Protein AF-A0A3M1XXJ9-F1 (afdb_monomer_lite)

pLDDT: mean 90.48, std 11.48, range [46.12, 98.44]

Structure (mmCIF, N/CA/C/O backbone):
data_AF-A0A3M1XXJ9-F1
#
_entry.id   AF-A0A3M1XXJ9-F1
#
loop_
_atom_site.group_PDB
_atom_site.id
_atom_site.type_symbol
_atom_site.label_atom_id
_atom_site.label_alt_id
_atom_site.label_comp_id
_atom_site.label_asym_id
_atom_site.label_entity_id
_atom_site.label_seq_id
_atom_site.pdbx_PDB_ins_code
_atom_site.Cartn_x
_atom_site.Cartn_y
_atom_site.Cartn_z
_atom_site.occupancy
_atom_site.B_iso_or_equiv
_atom_site.auth_seq_id
_atom_site.auth_comp_id
_atom_site.auth_asym_id
_atom_site.auth_atom_id
_atom_site.pdbx_PDB_model_num
ATOM 1 N N . MET A 1 1 ? 3.668 30.066 21.342 1.00 47.00 1 MET A N 1
ATOM 2 C CA . MET A 1 1 ? 2.900 28.804 21.436 1.00 47.00 1 MET A CA 1
ATOM 3 C C . MET A 1 1 ? 3.404 27.866 20.358 1.00 47.00 1 MET A C 1
ATOM 5 O O . MET A 1 1 ? 3.169 28.134 19.190 1.00 47.00 1 MET A O 1
ATOM 9 N N . ILE A 1 2 ? 4.141 26.818 20.726 1.00 47.19 2 ILE A N 1
ATOM 10 C CA . ILE A 1 2 ? 4.515 25.766 19.774 1.00 47.19 2 ILE A CA 1
ATOM 11 C C . ILE A 1 2 ? 3.243 24.941 19.518 1.00 47.19 2 ILE A C 1
ATOM 13 O O . ILE A 1 2 ? 2.616 24.512 20.493 1.00 47.19 2 ILE A O 1
ATOM 17 N N . PRO A 1 3 ? 2.796 24.763 18.265 1.00 46.12 3 PRO A N 1
ATOM 18 C CA . PRO A 1 3 ? 1.586 24.004 17.982 1.00 46.12 3 PRO A CA 1
ATOM 19 C C . PRO A 1 3 ? 1.731 22.574 18.520 1.00 46.12 3 PRO A C 1
ATOM 21 O O . PRO A 1 3 ? 2.712 21.884 18.249 1.00 46.12 3 PRO A O 1
ATOM 24 N N . LYS A 1 4 ? 0.733 22.117 19.290 1.00 53.56 4 LYS A N 1
ATOM 25 C CA . LYS A 1 4 ? 0.661 20.778 19.919 1.00 53.56 4 LYS A CA 1
ATOM 26 C C . LYS A 1 4 ? 0.677 19.601 18.922 1.00 53.56 4 LYS A C 1
ATOM 28 O O . LYS A 1 4 ? 0.550 18.453 19.334 1.00 53.56 4 LYS A O 1
ATOM 33 N N . THR A 1 5 ? 0.813 19.858 17.626 1.00 55.25 5 THR A N 1
ATOM 34 C CA . THR A 1 5 ? 0.622 18.889 16.542 1.00 55.25 5 THR A CA 1
ATOM 35 C C . THR A 1 5 ? 1.772 17.889 16.411 1.00 55.25 5 THR A C 1
ATOM 37 O O . THR A 1 5 ? 1.527 16.737 16.067 1.00 55.25 5 THR A O 1
ATOM 40 N N . LEU A 1 6 ? 3.007 18.257 16.770 1.00 49.34 6 LEU A N 1
ATOM 41 C CA . LEU A 1 6 ? 4.157 17.340 16.688 1.00 49.34 6 LEU A CA 1
ATOM 42 C C . LEU A 1 6 ? 4.193 16.297 17.818 1.00 49.34 6 LEU A C 1
ATOM 44 O O . LEU A 1 6 ? 4.687 15.190 17.623 1.00 49.34 6 LEU A O 1
ATOM 48 N N . HIS A 1 7 ? 3.600 16.591 18.979 1.00 52.22 7 HIS A N 1
ATOM 49 C CA . HIS A 1 7 ? 3.621 15.688 20.138 1.00 52.22 7 HIS A CA 1
ATOM 50 C C . HIS A 1 7 ? 2.559 14.564 20.068 1.00 52.22 7 HIS A C 1
ATOM 52 O O . HIS A 1 7 ? 2.465 13.745 20.982 1.00 52.22 7 HIS A O 1
ATOM 58 N N . GLN A 1 8 ? 1.744 14.517 19.002 1.00 60.59 8 GLN A N 1
ATOM 59 C CA . GLN A 1 8 ? 0.563 13.642 18.894 1.00 60.59 8 GLN A CA 1
ATOM 60 C C . GLN A 1 8 ? 0.731 12.408 17.993 1.00 60.59 8 GLN A C 1
ATOM 62 O O . GLN A 1 8 ? -0.103 11.500 18.050 1.00 60.59 8 GLN A O 1
ATOM 67 N N . LEU A 1 9 ? 1.802 12.317 17.195 1.00 62.75 9 LEU A N 1
ATOM 68 C CA . LEU A 1 9 ? 2.010 11.172 16.295 1.00 62.75 9 LEU A CA 1
ATOM 69 C C . LEU A 1 9 ? 2.192 9.847 17.058 1.00 62.75 9 LEU A C 1
ATOM 71 O O . LEU A 1 9 ? 1.847 8.781 16.543 1.00 62.75 9 LEU A O 1
ATOM 75 N N . GLY A 1 10 ? 2.660 9.909 18.310 1.00 82.38 10 GLY A N 1
ATOM 76 C CA . GLY A 1 10 ? 3.055 8.739 19.093 1.00 82.38 10 GLY A CA 1
ATOM 77 C C . GLY A 1 10 ? 4.206 7.969 18.433 1.00 82.38 10 GLY A C 1
ATOM 78 O O . GLY A 1 10 ? 4.522 8.164 17.260 1.00 82.38 10 GLY A O 1
ATOM 79 N N . THR A 1 11 ? 4.829 7.050 19.170 1.00 87.38 11 THR A N 1
ATOM 80 C CA . THR A 1 11 ? 6.005 6.303 18.684 1.00 87.38 11 THR A CA 1
ATOM 81 C C . THR A 1 11 ? 5.747 5.603 17.350 1.00 87.38 11 THR A C 1
ATOM 83 O O . THR A 1 11 ? 6.597 5.589 16.471 1.00 87.38 11 THR A O 1
ATOM 86 N N . THR A 1 12 ? 4.544 5.070 17.148 1.00 85.88 12 THR A N 1
ATOM 87 C CA . THR A 1 12 ? 4.235 4.253 15.967 1.00 85.88 12 THR A CA 1
ATOM 88 C C . THR A 1 12 ? 3.951 5.084 14.722 1.00 85.88 12 THR A C 1
ATOM 90 O O . THR A 1 12 ? 4.267 4.646 13.623 1.00 85.88 12 THR A O 1
ATOM 93 N N . GLY A 1 13 ? 3.410 6.297 14.882 1.00 86.75 13 GLY A N 1
ATOM 94 C CA . GLY A 1 13 ? 3.276 7.248 13.779 1.00 86.75 13 GLY A CA 1
ATOM 95 C C . GLY A 1 13 ? 4.638 7.783 13.342 1.00 86.75 13 GLY A C 1
ATOM 96 O O . GLY A 1 13 ? 4.896 7.881 12.148 1.00 86.75 13 GLY A O 1
ATOM 97 N N . ILE A 1 14 ? 5.532 8.042 14.304 1.00 90.31 14 ILE A N 1
ATOM 98 C CA . ILE A 1 14 ? 6.922 8.430 14.030 1.00 90.31 14 ILE A CA 1
ATOM 99 C C . ILE A 1 14 ? 7.648 7.314 13.275 1.00 90.31 14 ILE A C 1
ATOM 101 O O . ILE A 1 14 ? 8.234 7.588 12.235 1.00 90.31 14 ILE A O 1
ATOM 105 N N . ILE A 1 15 ? 7.550 6.059 13.731 1.00 91.56 15 ILE A N 1
ATOM 106 C CA . ILE A 1 15 ? 8.149 4.910 13.034 1.00 91.56 15 ILE A CA 1
ATOM 107 C C . ILE A 1 15 ? 7.622 4.813 11.599 1.00 91.56 15 ILE A C 1
ATOM 109 O O . ILE A 1 15 ? 8.414 4.708 10.668 1.00 91.56 15 ILE A O 1
ATOM 113 N N . GLY A 1 16 ? 6.304 4.898 11.400 1.00 91.50 16 GLY A N 1
ATOM 114 C CA . GLY A 1 16 ? 5.710 4.852 10.064 1.00 91.50 16 GLY A CA 1
ATOM 115 C C . GLY A 1 16 ? 6.213 5.968 9.143 1.00 91.50 16 GLY A C 1
ATOM 116 O O . GLY A 1 16 ? 6.582 5.705 8.001 1.00 91.50 16 GLY A O 1
ATOM 117 N N . ALA A 1 17 ? 6.286 7.203 9.649 1.00 92.31 17 ALA A N 1
ATOM 118 C CA . ALA A 1 17 ? 6.828 8.340 8.908 1.00 92.31 17 ALA A CA 1
ATOM 119 C C . ALA A 1 17 ? 8.320 8.168 8.588 1.00 92.31 17 ALA A C 1
ATOM 121 O O . ALA A 1 17 ? 8.728 8.412 7.457 1.00 92.31 17 ALA A O 1
ATOM 122 N N . MET A 1 18 ? 9.124 7.702 9.546 1.00 95.25 18 MET A N 1
ATOM 123 C CA . MET A 1 18 ? 10.550 7.440 9.341 1.00 95.25 18 MET A CA 1
ATOM 124 C C . MET A 1 18 ? 10.781 6.354 8.291 1.00 95.25 18 MET A C 1
ATOM 126 O O . MET A 1 18 ? 11.628 6.537 7.426 1.00 95.25 18 MET A O 1
ATOM 130 N N . LEU A 1 19 ? 10.015 5.258 8.327 1.00 95.25 19 LEU A N 1
ATOM 131 C CA . LEU A 1 19 ? 10.093 4.197 7.318 1.00 95.25 19 LEU A CA 1
ATOM 132 C C . LEU A 1 19 ? 9.745 4.724 5.925 1.00 95.25 19 LEU A C 1
ATOM 134 O O . LEU A 1 19 ? 10.448 4.425 4.964 1.00 95.25 19 LEU A O 1
ATOM 138 N N . PHE A 1 20 ? 8.690 5.535 5.816 1.00 95.69 20 PHE A N 1
ATOM 139 C CA . PHE A 1 20 ? 8.297 6.125 4.540 1.00 95.69 20 PHE A CA 1
ATOM 140 C C . PHE A 1 20 ? 9.346 7.116 4.018 1.00 95.69 20 PHE A C 1
ATOM 142 O O . PHE A 1 20 ? 9.727 7.044 2.857 1.00 95.69 20 PHE A O 1
ATOM 149 N N . ILE A 1 21 ? 9.878 7.994 4.872 1.00 97.25 21 ILE A N 1
ATOM 150 C CA . ILE A 1 21 ? 10.940 8.941 4.498 1.00 97.25 21 ILE A CA 1
ATOM 151 C C . ILE A 1 21 ? 12.221 8.204 4.098 1.00 97.25 21 ILE A C 1
ATOM 153 O O . ILE A 1 21 ? 12.819 8.539 3.081 1.00 97.25 21 ILE A O 1
ATOM 157 N N . ALA A 1 22 ? 12.631 7.188 4.858 1.00 97.12 22 ALA A N 1
ATOM 158 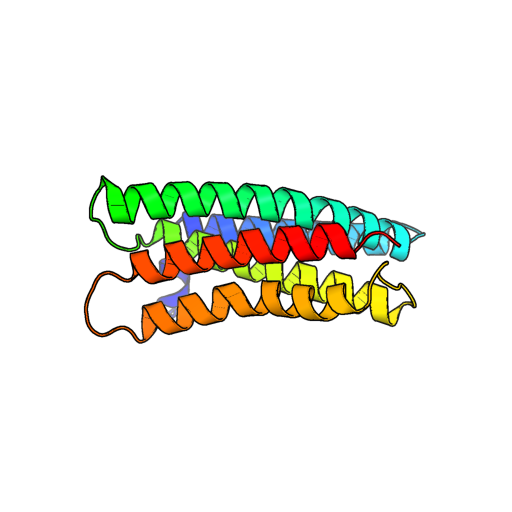C CA . ALA A 1 22 ? 13.792 6.371 4.522 1.00 97.12 22 ALA A CA 1
ATOM 159 C C . ALA A 1 22 ? 13.610 5.691 3.158 1.00 97.12 22 ALA A C 1
ATOM 161 O O . ALA A 1 22 ? 14.527 5.706 2.340 1.00 97.12 22 ALA A O 1
ATOM 162 N N . PHE A 1 23 ? 12.409 5.172 2.885 1.00 96.75 23 PHE A N 1
ATOM 163 C CA . PHE A 1 23 ? 12.056 4.637 1.576 1.00 96.75 23 PHE A CA 1
ATOM 164 C C . PHE A 1 23 ? 12.146 5.699 0.468 1.00 96.75 23 PHE A C 1
ATOM 166 O O . PHE A 1 23 ? 12.743 5.424 -0.567 1.00 96.75 23 PHE A O 1
ATOM 173 N N . LEU A 1 24 ? 11.614 6.910 0.675 1.00 97.25 24 LEU A N 1
ATOM 174 C CA . LEU A 1 24 ? 11.698 8.003 -0.305 1.00 97.25 24 LEU A CA 1
ATOM 175 C C . LEU A 1 24 ? 13.144 8.383 -0.621 1.00 97.25 24 LEU A C 1
ATOM 177 O O . LEU A 1 24 ? 13.497 8.545 -1.784 1.00 97.25 24 LEU A O 1
ATOM 181 N N . ILE A 1 25 ? 13.979 8.520 0.410 1.00 97.38 25 ILE A N 1
ATOM 182 C CA . ILE A 1 25 ? 15.399 8.837 0.244 1.00 97.38 25 ILE A CA 1
ATOM 183 C C . ILE A 1 25 ? 16.081 7.727 -0.555 1.00 97.38 25 ILE A C 1
ATOM 185 O O . ILE A 1 25 ? 16.786 8.019 -1.515 1.00 97.38 25 ILE A O 1
ATOM 189 N N . TRP A 1 26 ? 15.845 6.463 -0.197 1.00 97.25 26 TRP A N 1
ATOM 190 C CA . TRP A 1 26 ? 16.405 5.322 -0.916 1.00 97.25 26 TRP A CA 1
ATOM 191 C C . TRP A 1 26 ? 15.943 5.267 -2.380 1.00 97.25 26 TRP A C 1
ATOM 193 O O . TRP A 1 26 ? 16.770 5.059 -3.263 1.00 97.25 26 TRP A O 1
ATOM 203 N N . LEU A 1 27 ? 14.659 5.526 -2.646 1.00 96.19 27 LEU A N 1
ATOM 204 C CA . LEU A 1 27 ? 14.097 5.604 -3.995 1.00 96.19 27 LEU A CA 1
ATOM 205 C C . LEU A 1 27 ? 14.779 6.703 -4.822 1.00 96.19 27 LEU A C 1
ATOM 207 O O . LEU A 1 27 ? 15.207 6.444 -5.942 1.00 96.19 27 LEU A O 1
ATOM 211 N N . ILE A 1 28 ? 14.908 7.912 -4.266 1.00 96.94 28 ILE A N 1
ATOM 212 C CA . ILE A 1 28 ? 15.544 9.049 -4.948 1.00 96.94 28 ILE A CA 1
ATOM 213 C C . ILE A 1 28 ? 17.020 8.759 -5.219 1.00 96.94 28 ILE A C 1
ATOM 215 O O . ILE A 1 28 ? 17.489 8.978 -6.329 1.00 96.94 28 ILE A O 1
ATOM 219 N N . LEU A 1 29 ? 17.756 8.245 -4.230 1.00 97.19 29 LEU A N 1
ATOM 220 C CA . LEU A 1 29 ? 19.160 7.879 -4.417 1.00 97.19 29 LEU A CA 1
ATOM 221 C C . LEU A 1 29 ? 19.318 6.798 -5.483 1.00 97.19 29 LEU A C 1
ATOM 223 O O . LEU A 1 29 ? 20.222 6.897 -6.303 1.00 97.19 29 LEU A O 1
ATOM 227 N N . GLY A 1 30 ? 18.432 5.802 -5.497 1.00 95.50 30 GLY A N 1
ATOM 228 C CA . GLY A 1 30 ? 18.403 4.786 -6.538 1.00 95.50 30 GLY A CA 1
ATOM 229 C C . GLY A 1 30 ? 18.268 5.402 -7.926 1.00 95.50 30 GLY A C 1
ATOM 230 O O . GLY A 1 30 ? 19.164 5.214 -8.737 1.00 95.50 30 GLY A O 1
ATOM 231 N N . LEU A 1 31 ? 17.247 6.237 -8.142 1.00 95.06 31 LEU A N 1
ATOM 232 C CA . LEU A 1 31 ? 17.017 6.937 -9.416 1.00 95.06 31 LEU A CA 1
ATOM 233 C C . LEU A 1 31 ? 18.179 7.848 -9.845 1.00 95.06 31 LEU A C 1
ATOM 235 O O . LEU A 1 31 ? 18.404 8.055 -11.026 1.00 95.06 31 LEU A O 1
ATOM 239 N N . LEU A 1 32 ? 18.932 8.420 -8.905 1.00 96.69 32 LEU A N 1
ATOM 240 C CA . LEU A 1 32 ? 20.077 9.274 -9.245 1.00 96.69 32 LEU A CA 1
ATOM 241 C C . LEU A 1 32 ? 21.338 8.483 -9.616 1.00 96.69 32 LEU A C 1
ATOM 243 O O . LEU A 1 32 ? 22.240 9.037 -10.244 1.00 96.69 32 LEU A O 1
ATOM 247 N N . ILE A 1 33 ? 21.443 7.230 -9.171 1.00 96.38 33 ILE A N 1
ATOM 248 C CA . ILE A 1 33 ? 22.668 6.425 -9.275 1.00 96.38 33 ILE A CA 1
ATOM 249 C C . ILE A 1 33 ? 22.518 5.319 -10.328 1.00 96.38 33 ILE A C 1
ATOM 251 O O . ILE A 1 33 ? 23.513 4.914 -10.933 1.00 96.38 33 ILE A O 1
ATOM 255 N N . THR A 1 34 ? 21.307 4.808 -10.559 1.00 94.88 34 THR A N 1
ATOM 256 C CA . THR A 1 34 ? 21.063 3.763 -11.555 1.00 94.88 34 THR A CA 1
ATOM 257 C C . THR A 1 34 ? 20.942 4.359 -12.957 1.00 94.88 34 THR A C 1
ATOM 259 O O . THR A 1 34 ? 20.140 5.260 -13.151 1.00 94.88 34 THR A O 1
ATOM 262 N N . PRO A 1 35 ? 21.666 3.840 -13.964 1.00 92.50 35 PRO A N 1
ATOM 263 C CA . PRO A 1 35 ? 21.522 4.303 -15.345 1.00 92.50 35 PRO A CA 1
ATOM 264 C C . PRO A 1 35 ? 20.230 3.814 -16.027 1.00 92.50 35 PRO A C 1
ATOM 266 O O . PRO A 1 35 ? 19.866 4.334 -17.077 1.00 92.50 35 PRO A O 1
ATOM 269 N N . ASP A 1 36 ? 19.561 2.805 -15.459 1.00 95.62 36 ASP A N 1
ATOM 270 C CA . ASP A 1 36 ? 18.298 2.244 -15.949 1.00 95.62 36 ASP A CA 1
ATOM 271 C C . ASP A 1 36 ? 17.164 2.529 -14.955 1.00 95.62 36 ASP A C 1
ATOM 273 O O . ASP A 1 36 ? 16.807 1.692 -14.119 1.00 95.62 36 ASP A O 1
ATOM 277 N N . ASP A 1 37 ? 16.605 3.736 -15.046 1.00 95.19 37 ASP A N 1
ATOM 278 C CA . ASP A 1 37 ? 15.496 4.176 -14.195 1.00 95.19 37 ASP A CA 1
ATOM 279 C C . ASP A 1 37 ? 14.274 3.265 -14.331 1.00 95.19 37 ASP A C 1
ATOM 281 O O . ASP A 1 37 ? 13.613 2.948 -13.341 1.00 95.19 37 ASP A O 1
ATOM 285 N N . TYR A 1 38 ? 13.971 2.816 -15.552 1.00 95.62 38 TYR A N 1
ATOM 286 C CA . TYR A 1 38 ? 12.800 1.984 -15.805 1.00 95.62 38 TYR A CA 1
ATOM 287 C C . TYR A 1 38 ? 12.942 0.614 -15.141 1.00 95.62 38 TYR A C 1
ATOM 289 O O . TYR A 1 38 ? 12.047 0.194 -14.405 1.00 95.62 38 TYR A O 1
ATOM 297 N N . GLY A 1 39 ? 14.070 -0.072 -15.349 1.00 96.25 39 GLY A N 1
ATOM 298 C CA . GLY A 1 39 ? 14.338 -1.366 -14.724 1.00 96.25 39 GLY A CA 1
ATOM 299 C C . GLY A 1 39 ? 14.347 -1.284 -13.197 1.00 96.25 39 GLY A C 1
ATOM 300 O O . GLY A 1 39 ? 13.784 -2.155 -12.524 1.00 96.25 39 GLY A O 1
ATOM 301 N N . PHE A 1 40 ? 14.903 -0.203 -12.642 1.00 97.00 40 PHE A N 1
ATOM 302 C CA . PHE A 1 40 ? 14.887 0.053 -11.204 1.00 97.00 40 PHE A CA 1
ATOM 303 C C . PHE A 1 40 ? 13.462 0.247 -10.662 1.00 97.00 40 PHE A C 1
ATOM 305 O O . PHE A 1 40 ? 13.058 -0.440 -9.717 1.00 97.00 40 PHE A O 1
ATOM 312 N N . LEU A 1 41 ? 12.662 1.118 -11.288 1.00 96.94 41 LEU A N 1
ATOM 313 C CA . LEU A 1 41 ? 11.262 1.336 -10.915 1.00 96.94 41 LEU A CA 1
ATOM 314 C C . LEU A 1 41 ? 10.433 0.056 -11.043 1.00 96.94 41 LEU A C 1
ATOM 316 O O . LEU A 1 41 ? 9.638 -0.241 -10.151 1.00 96.94 41 LEU A O 1
ATOM 320 N N . HIS A 1 42 ? 10.655 -0.731 -12.094 1.00 96.50 42 HIS A N 1
ATOM 321 C CA . HIS A 1 42 ? 9.981 -2.008 -12.304 1.00 96.50 42 HIS A CA 1
ATOM 322 C C . HIS A 1 42 ? 10.299 -3.005 -11.183 1.00 96.50 42 HIS A C 1
ATOM 324 O O . HIS A 1 42 ? 9.390 -3.619 -10.618 1.00 96.50 42 HIS A O 1
ATOM 330 N N . GLN A 1 43 ? 11.569 -3.122 -10.785 1.00 96.69 43 GLN A N 1
ATOM 331 C CA . GLN A 1 43 ? 11.972 -3.985 -9.676 1.00 96.69 43 GLN A CA 1
ATOM 332 C C . GLN A 1 43 ? 11.357 -3.532 -8.344 1.00 96.69 43 GLN A C 1
ATOM 334 O O . GLN A 1 43 ? 10.857 -4.357 -7.574 1.00 96.69 43 GLN A O 1
ATOM 339 N N . ILE A 1 44 ? 11.350 -2.226 -8.072 1.00 97.19 44 ILE A N 1
ATOM 340 C CA . ILE A 1 44 ? 10.709 -1.669 -6.877 1.00 97.19 44 ILE A CA 1
ATOM 341 C C . ILE A 1 44 ? 9.211 -1.961 -6.887 1.00 97.19 44 ILE A C 1
ATOM 343 O O . ILE A 1 44 ? 8.679 -2.485 -5.907 1.00 97.19 44 ILE A O 1
ATOM 347 N N . HIS A 1 45 ? 8.533 -1.680 -7.998 1.00 97.12 45 HIS A N 1
ATOM 348 C CA . HIS A 1 45 ? 7.107 -1.930 -8.158 1.00 97.12 45 HIS A CA 1
ATOM 349 C C . HIS A 1 45 ? 6.776 -3.419 -7.948 1.00 97.12 45 HIS A C 1
ATOM 351 O O . HIS A 1 45 ? 5.815 -3.774 -7.255 1.00 97.12 45 HIS A O 1
ATOM 357 N N . TYR A 1 46 ? 7.618 -4.312 -8.467 1.00 96.81 46 TYR A N 1
ATOM 358 C CA . TYR A 1 46 ? 7.502 -5.755 -8.281 1.00 96.81 46 TYR A CA 1
ATOM 359 C C . TYR A 1 46 ? 7.597 -6.182 -6.806 1.00 96.81 46 TYR A C 1
ATOM 361 O O . TYR A 1 46 ? 6.804 -7.017 -6.355 1.00 96.81 46 TYR A O 1
ATOM 369 N N . TRP A 1 47 ? 8.545 -5.634 -6.042 1.00 97.12 47 TRP A N 1
ATOM 370 C CA . TRP A 1 47 ? 8.741 -6.014 -4.639 1.00 97.12 47 TRP A CA 1
ATOM 371 C C . TRP A 1 47 ? 7.723 -5.370 -3.701 1.00 97.12 47 TRP A C 1
ATOM 373 O O . TRP A 1 47 ? 7.172 -6.063 -2.841 1.00 97.12 47 TRP A O 1
ATOM 383 N N . ILE A 1 48 ? 7.415 -4.083 -3.886 1.00 95.94 48 ILE A N 1
ATOM 384 C CA . ILE A 1 48 ? 6.438 -3.371 -3.052 1.00 95.94 48 ILE A CA 1
ATOM 385 C C . ILE A 1 48 ? 5.061 -4.020 -3.156 1.00 95.94 48 ILE A C 1
ATOM 387 O O . ILE A 1 48 ? 4.400 -4.175 -2.134 1.00 95.94 48 ILE A O 1
ATOM 391 N N . SER A 1 49 ? 4.631 -4.458 -4.342 1.00 96.38 49 SER A N 1
ATOM 392 C CA . SER A 1 49 ? 3.332 -5.132 -4.492 1.00 96.38 49 SER A CA 1
ATOM 393 C C . SER A 1 49 ? 3.236 -6.426 -3.666 1.00 96.38 49 SER A C 1
ATOM 395 O O . SER A 1 49 ? 2.221 -6.666 -3.013 1.00 96.38 49 SER A O 1
ATOM 397 N N . ARG A 1 50 ? 4.306 -7.232 -3.613 1.00 97.44 50 ARG A N 1
ATOM 398 C CA . ARG A 1 50 ? 4.360 -8.492 -2.842 1.00 97.44 50 ARG A CA 1
ATOM 399 C C . ARG A 1 50 ? 4.428 -8.263 -1.342 1.00 97.44 50 ARG A C 1
ATOM 401 O O . ARG A 1 50 ? 3.684 -8.891 -0.589 1.00 97.44 50 ARG A O 1
ATOM 408 N N . VAL A 1 51 ? 5.294 -7.349 -0.910 1.00 97.38 51 VAL A N 1
ATOM 409 C CA . VAL A 1 51 ? 5.372 -6.950 0.500 1.00 97.38 51 VAL A CA 1
ATOM 410 C C . VAL A 1 51 ? 4.042 -6.332 0.932 1.00 97.38 51 VAL A C 1
ATOM 412 O O . VAL A 1 51 ? 3.521 -6.671 1.990 1.00 97.38 51 VAL A O 1
ATOM 415 N N . GLY A 1 52 ? 3.444 -5.500 0.080 1.00 96.19 52 GLY A N 1
ATOM 416 C CA . GLY A 1 52 ? 2.130 -4.901 0.277 1.00 96.19 52 GLY A CA 1
ATOM 417 C C . GLY A 1 52 ? 1.025 -5.938 0.461 1.00 96.19 52 GLY A C 1
ATOM 418 O O . GLY A 1 52 ? 0.238 -5.813 1.398 1.00 96.19 52 GLY A O 1
ATOM 419 N N . LEU A 1 53 ? 1.000 -6.995 -0.360 1.00 98.06 53 LEU A N 1
ATOM 420 C CA . LEU A 1 53 ? 0.065 -8.112 -0.195 1.00 98.06 53 LEU A CA 1
ATOM 421 C C . LEU A 1 53 ? 0.253 -8.816 1.154 1.00 98.06 53 LEU A C 1
ATOM 423 O O . LEU A 1 53 ? -0.719 -9.029 1.878 1.00 98.06 53 LEU A O 1
ATOM 427 N N . ALA A 1 54 ? 1.496 -9.149 1.512 1.00 98.31 54 ALA A N 1
ATOM 428 C CA . ALA A 1 54 ? 1.797 -9.810 2.779 1.00 98.31 54 ALA A CA 1
ATOM 429 C C . ALA A 1 54 ? 1.353 -8.954 3.977 1.00 98.31 54 ALA A C 1
ATOM 431 O O . ALA A 1 54 ? 0.685 -9.446 4.887 1.00 98.31 54 ALA A O 1
ATOM 432 N N . VAL A 1 55 ? 1.649 -7.653 3.945 1.00 97.44 55 VAL A N 1
ATOM 433 C CA . VAL A 1 55 ? 1.229 -6.694 4.974 1.00 97.44 55 VAL A CA 1
ATOM 434 C C . VAL A 1 55 ? -0.295 -6.565 5.031 1.00 97.44 55 VAL A C 1
ATOM 436 O O . VAL A 1 55 ? -0.853 -6.550 6.128 1.00 97.44 55 VAL A O 1
ATOM 439 N N . ALA A 1 56 ? -0.988 -6.523 3.889 1.00 97.50 56 ALA A N 1
ATOM 440 C CA . ALA A 1 56 ? -2.449 -6.470 3.846 1.00 97.50 56 ALA A CA 1
ATOM 441 C C . ALA A 1 56 ? -3.084 -7.708 4.503 1.00 97.50 56 ALA A C 1
ATOM 443 O O . ALA A 1 56 ? -4.018 -7.567 5.292 1.00 97.50 56 ALA A O 1
ATOM 444 N N . ILE A 1 57 ? -2.539 -8.904 4.251 1.00 98.44 57 ILE A N 1
ATOM 445 C CA . ILE A 1 57 ? -2.987 -10.154 4.884 1.00 98.44 57 ILE A CA 1
ATOM 446 C C . ILE A 1 57 ? -2.734 -10.124 6.396 1.00 98.44 57 ILE A C 1
ATOM 448 O O . ILE A 1 57 ? -3.631 -10.447 7.173 1.00 98.44 57 ILE A O 1
ATOM 452 N N . ILE A 1 58 ? -1.548 -9.694 6.836 1.00 98.44 58 ILE A N 1
ATOM 453 C CA . ILE A 1 58 ? -1.227 -9.568 8.268 1.00 98.44 58 ILE A CA 1
ATOM 454 C C . ILE A 1 58 ? -2.213 -8.616 8.956 1.00 98.44 58 ILE A C 1
ATOM 456 O O . ILE A 1 58 ? -2.769 -8.939 10.007 1.00 98.44 58 ILE A O 1
ATOM 460 N N . MET A 1 59 ? -2.479 -7.460 8.349 1.00 97.44 59 MET A N 1
ATOM 461 C CA . MET A 1 59 ? -3.421 -6.483 8.890 1.00 97.44 59 MET A CA 1
ATOM 462 C C . MET A 1 59 ? -4.858 -7.001 8.908 1.00 97.44 59 MET A C 1
ATOM 464 O O . MET A 1 59 ? -5.572 -6.735 9.874 1.00 97.44 59 MET A O 1
ATOM 468 N N . LEU A 1 60 ? -5.269 -7.785 7.907 1.00 97.69 60 LEU A N 1
ATOM 469 C CA . LEU A 1 60 ? -6.565 -8.461 7.902 1.00 97.69 60 LEU A CA 1
ATOM 470 C C . LEU A 1 60 ? -6.693 -9.435 9.079 1.00 97.69 60 LEU A C 1
ATOM 472 O O . LEU A 1 60 ? -7.687 -9.395 9.803 1.00 97.69 60 LEU A O 1
ATOM 476 N N . VAL A 1 61 ? -5.677 -10.270 9.315 1.00 98.44 61 VAL A N 1
ATOM 477 C CA . VAL A 1 61 ? -5.657 -11.211 10.447 1.00 98.44 61 VAL A CA 1
ATOM 478 C C . VAL A 1 61 ? -5.755 -10.461 11.778 1.00 98.44 61 VAL A C 1
ATOM 480 O O . VAL A 1 61 ? -6.545 -10.836 12.645 1.00 98.44 61 VAL A O 1
ATOM 483 N N . ILE A 1 62 ? -5.015 -9.359 11.930 1.00 97.50 62 ILE A N 1
ATOM 484 C CA . ILE A 1 62 ? -5.082 -8.511 13.127 1.00 97.50 62 ILE A CA 1
ATOM 485 C C . ILE A 1 62 ? -6.474 -7.876 13.282 1.00 97.50 62 ILE A C 1
ATOM 487 O O . ILE A 1 62 ? -7.009 -7.853 14.392 1.00 97.50 62 ILE A O 1
ATOM 491 N N . ALA A 1 63 ? -7.081 -7.389 12.197 1.00 95.62 63 ALA A N 1
ATOM 492 C CA . ALA A 1 63 ? -8.420 -6.800 12.214 1.00 95.62 63 ALA A CA 1
ATOM 493 C C . ALA A 1 63 ? -9.484 -7.823 12.636 1.00 95.62 63 ALA A C 1
ATOM 495 O O . ALA A 1 63 ? -10.315 -7.523 13.491 1.00 95.62 63 ALA A O 1
ATOM 496 N N . ILE A 1 64 ? -9.417 -9.046 12.098 1.00 96.81 64 ILE A N 1
ATOM 497 C CA . ILE A 1 64 ? -10.284 -10.170 12.478 1.00 96.81 64 ILE A CA 1
ATOM 498 C C . ILE A 1 64 ? -10.106 -10.499 13.960 1.00 96.81 64 ILE A C 1
ATOM 500 O O . ILE A 1 64 ? -11.090 -10.611 14.691 1.00 96.81 64 ILE A O 1
ATOM 504 N N . TYR A 1 65 ? -8.864 -10.606 14.433 1.00 97.50 65 TYR A N 1
ATOM 505 C CA . TYR A 1 65 ? -8.591 -10.904 15.835 1.00 97.50 65 TYR A CA 1
ATOM 506 C C . TYR A 1 65 ? -9.139 -9.823 16.777 1.00 97.50 65 TYR A C 1
ATOM 508 O O . TYR A 1 65 ? -9.805 -10.135 17.764 1.00 97.50 65 TYR A O 1
ATOM 516 N N . ILE A 1 66 ? -8.916 -8.542 16.473 1.00 94.44 66 ILE A N 1
ATOM 517 C CA . ILE A 1 66 ? -9.428 -7.445 17.302 1.00 94.44 66 ILE A CA 1
ATOM 518 C C . ILE A 1 66 ? -10.959 -7.375 17.234 1.00 94.44 66 ILE A C 1
ATOM 520 O O . ILE A 1 66 ? -11.601 -7.279 18.276 1.00 94.44 66 ILE A O 1
ATOM 524 N N . GLY A 1 67 ? -11.541 -7.417 16.035 1.00 94.06 67 GLY A N 1
ATOM 525 C CA . GLY A 1 67 ? -12.967 -7.169 15.820 1.00 94.06 67 GLY A CA 1
ATOM 526 C C . GLY A 1 67 ? -13.869 -8.358 16.148 1.00 94.06 67 GLY A C 1
ATOM 527 O O . GLY A 1 67 ? -14.898 -8.178 16.795 1.00 94.06 67 GLY A O 1
ATOM 528 N N . LEU A 1 68 ? -13.498 -9.568 15.722 1.00 95.06 68 LEU A N 1
ATOM 529 C CA . LEU A 1 68 ? -14.347 -10.759 15.849 1.00 95.06 68 LEU A CA 1
ATOM 530 C C . LEU A 1 68 ? -14.027 -11.599 17.086 1.00 95.06 68 LEU A C 1
ATOM 532 O O . LEU A 1 68 ? -14.948 -12.132 17.688 1.00 95.06 68 LEU A O 1
ATOM 536 N N . ILE A 1 69 ? -12.751 -11.712 17.474 1.00 96.31 69 ILE A N 1
ATOM 537 C CA . ILE A 1 69 ? -12.340 -12.566 18.6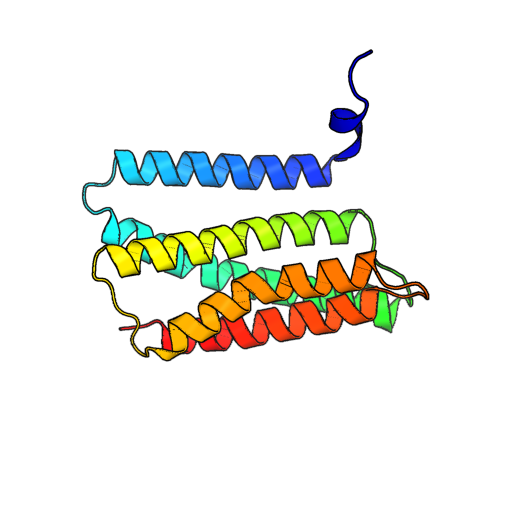05 1.00 96.31 69 ILE A CA 1
ATOM 538 C C . ILE A 1 69 ? -12.329 -11.771 19.914 1.00 96.31 69 ILE A C 1
ATOM 540 O O . ILE A 1 69 ? -12.866 -12.210 20.925 1.00 96.31 69 ILE A O 1
ATOM 544 N N . ARG A 1 70 ? -11.716 -10.584 19.912 1.00 95.56 70 ARG A N 1
ATOM 545 C CA . ARG A 1 70 ? -11.615 -9.723 21.103 1.00 95.56 70 ARG A CA 1
ATOM 546 C C . ARG A 1 70 ? -12.817 -8.797 21.286 1.00 95.56 70 ARG A C 1
ATOM 548 O O . ARG A 1 70 ? -12.879 -8.124 22.312 1.00 95.56 70 ARG A O 1
ATOM 555 N N . HIS A 1 71 ? -13.716 -8.726 20.299 1.00 92.44 71 HIS A N 1
ATOM 556 C CA . HIS A 1 71 ? -14.846 -7.788 20.255 1.00 92.44 71 HIS A CA 1
ATOM 557 C C . HIS A 1 71 ? -14.440 -6.331 20.562 1.00 92.44 71 HIS A C 1
ATOM 559 O O . HIS A 1 71 ? -15.180 -5.567 21.181 1.00 92.44 71 HIS A O 1
ATOM 565 N N . GLY A 1 72 ? -13.222 -5.960 20.166 1.00 90.81 72 GLY A N 1
ATOM 566 C CA . GLY A 1 72 ? -12.646 -4.638 20.357 1.00 90.81 72 GLY A CA 1
ATOM 567 C C . GLY A 1 72 ? -12.939 -3.697 19.192 1.00 90.81 72 GLY A C 1
ATOM 568 O O . GLY A 1 72 ? -13.496 -4.078 18.164 1.00 90.81 72 GLY A O 1
ATOM 569 N N . ASP A 1 73 ? -12.509 -2.449 19.350 1.00 90.62 73 ASP A N 1
ATOM 570 C CA . ASP A 1 73 ? -12.574 -1.434 18.298 1.00 90.62 73 ASP A CA 1
ATOM 571 C C . ASP A 1 73 ? -11.168 -1.062 17.802 1.00 90.62 73 ASP A C 1
ATOM 573 O O . ASP A 1 73 ? -10.149 -1.524 18.328 1.00 90.62 73 ASP A O 1
ATOM 577 N N . VAL A 1 74 ? -11.115 -0.220 16.775 1.00 88.69 74 VAL A N 1
ATOM 578 C CA . VAL A 1 74 ? -9.879 0.231 16.132 1.00 88.69 74 VAL A CA 1
ATOM 579 C C . VAL A 1 74 ? -8.955 0.902 17.144 1.00 88.69 74 VAL A C 1
ATOM 581 O O . VAL A 1 74 ? -9.297 1.897 17.786 1.00 88.69 74 VAL A O 1
ATOM 584 N N . THR A 1 75 ? -7.743 0.361 17.279 1.00 90.25 75 THR A N 1
ATOM 585 C CA . THR A 1 75 ? -6.736 0.915 18.187 1.00 90.25 75 THR A CA 1
ATOM 586 C C . THR A 1 75 ? -5.969 2.062 17.517 1.00 90.2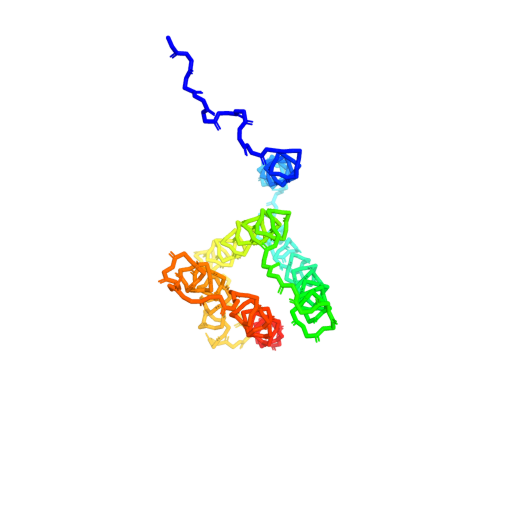5 75 THR A C 1
ATOM 588 O O . THR A 1 75 ? -5.781 2.054 16.296 1.00 90.25 75 THR A O 1
ATOM 591 N N . PRO A 1 76 ? -5.436 3.034 18.287 1.00 89.31 76 PRO A N 1
ATOM 592 C CA . PRO A 1 76 ? -4.604 4.100 17.725 1.00 89.31 76 PRO A CA 1
ATOM 593 C C . PRO A 1 76 ? -3.389 3.576 16.949 1.00 89.31 76 PRO A C 1
ATOM 595 O O . PRO A 1 76 ? -2.974 4.180 15.962 1.00 89.31 76 PRO A O 1
ATOM 598 N N . TRP A 1 77 ? -2.824 2.446 17.385 1.00 91.62 77 TRP A N 1
ATOM 599 C CA . TRP A 1 77 ? -1.728 1.777 16.691 1.00 91.62 77 TRP A CA 1
ATOM 600 C C . TRP A 1 77 ? -2.156 1.283 15.308 1.00 91.62 77 TRP A C 1
ATOM 602 O O . TRP A 1 77 ? -1.533 1.649 14.313 1.00 91.62 77 TRP A O 1
ATOM 612 N N . PHE A 1 78 ? -3.254 0.524 15.248 1.00 92.38 78 PHE A N 1
ATOM 613 C CA . PHE A 1 78 ? -3.773 -0.053 14.010 1.00 92.38 78 PHE A CA 1
A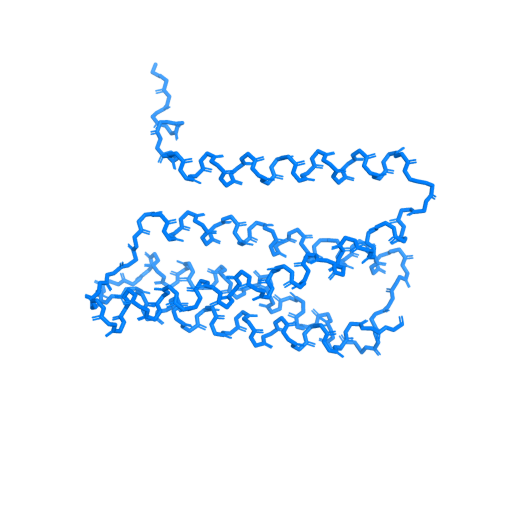TOM 614 C C . PHE A 1 78 ? -4.089 1.033 12.976 1.00 92.38 78 PHE A C 1
ATOM 616 O O . PHE A 1 78 ? -3.720 0.919 11.806 1.00 92.38 78 PHE A O 1
ATOM 623 N N . ARG A 1 79 ? -4.692 2.140 13.429 1.00 91.06 79 ARG A N 1
ATOM 624 C CA . ARG A 1 79 ? -4.982 3.301 12.582 1.00 91.06 79 ARG A CA 1
ATOM 625 C C . ARG A 1 79 ? -3.714 3.905 11.977 1.00 91.06 79 ARG A C 1
ATOM 627 O O . ARG A 1 79 ? -3.646 4.121 10.773 1.00 91.06 79 ARG A O 1
ATOM 634 N N . ARG A 1 80 ? -2.686 4.146 12.797 1.00 90.94 80 ARG A N 1
ATOM 635 C CA . ARG A 1 80 ? -1.413 4.723 12.328 1.00 90.94 80 ARG A CA 1
ATOM 636 C C . ARG A 1 80 ? -0.713 3.817 11.317 1.00 90.94 80 ARG A C 1
ATOM 638 O O . ARG A 1 80 ? -0.250 4.318 10.301 1.00 90.94 80 ARG A O 1
ATOM 645 N N . VAL A 1 81 ? -0.692 2.504 11.557 1.00 92.69 81 VAL A N 1
ATOM 646 C CA . VAL A 1 81 ? -0.136 1.534 10.599 1.00 92.69 81 VAL A CA 1
ATOM 647 C C . VAL A 1 81 ? -0.924 1.552 9.290 1.00 92.69 81 VAL A C 1
ATOM 649 O O . VAL A 1 81 ? -0.324 1.585 8.220 1.00 92.69 81 VAL A O 1
ATOM 652 N N . THR A 1 82 ? -2.256 1.620 9.355 1.00 93.88 82 THR A N 1
ATOM 653 C CA . THR A 1 82 ? -3.104 1.733 8.157 1.00 93.88 82 THR A CA 1
ATOM 654 C C . THR A 1 82 ? -2.768 2.983 7.337 1.00 93.88 82 THR A C 1
ATOM 656 O O . THR A 1 82 ? -2.648 2.893 6.118 1.00 93.88 82 THR A O 1
ATOM 659 N N . TYR A 1 83 ? -2.526 4.131 7.981 1.00 92.25 83 TYR A N 1
ATOM 660 C CA . TYR A 1 83 ? -2.074 5.341 7.283 1.00 92.25 83 TYR A CA 1
ATOM 661 C C . TYR A 1 83 ? -0.694 5.193 6.644 1.00 92.25 83 TYR A C 1
ATOM 663 O O . TYR A 1 83 ? -0.484 5.681 5.535 1.00 92.25 83 TYR A O 1
ATOM 671 N N . THR A 1 84 ? 0.236 4.497 7.300 1.00 94.00 84 THR A N 1
ATOM 672 C CA . THR A 1 84 ? 1.532 4.177 6.692 1.00 94.00 84 THR A CA 1
ATOM 673 C C . THR A 1 84 ? 1.348 3.317 5.444 1.00 94.00 84 THR A C 1
ATOM 675 O O . THR A 1 84 ? 1.883 3.657 4.395 1.00 94.00 84 THR A O 1
ATOM 678 N N . ILE A 1 85 ? 0.538 2.257 5.513 1.00 95.50 85 ILE A N 1
ATOM 679 C CA . ILE A 1 85 ? 0.251 1.389 4.360 1.00 95.50 85 ILE A CA 1
ATOM 680 C C . ILE A 1 85 ? -0.382 2.197 3.227 1.00 95.50 85 ILE A C 1
ATOM 682 O O . ILE A 1 85 ? 0.055 2.084 2.087 1.00 95.50 85 ILE A O 1
ATOM 686 N N . MET A 1 86 ? -1.357 3.054 3.535 1.00 94.56 86 MET A N 1
ATOM 687 C CA . MET A 1 86 ? -1.985 3.943 2.558 1.00 94.56 86 MET A CA 1
ATOM 688 C C . MET A 1 86 ? -0.951 4.812 1.826 1.00 94.56 86 MET A C 1
ATOM 690 O O . MET A 1 86 ? -1.003 4.896 0.603 1.00 94.56 86 MET A O 1
ATOM 694 N N . ALA A 1 87 ? 0.020 5.400 2.535 1.00 94.88 87 ALA A N 1
ATOM 695 C CA . ALA A 1 87 ? 1.088 6.185 1.910 1.00 94.88 87 ALA A CA 1
ATOM 696 C C . ALA A 1 87 ? 1.937 5.347 0.932 1.00 94.88 87 ALA A C 1
ATOM 698 O O . ALA A 1 87 ? 2.222 5.795 -0.179 1.00 94.88 87 ALA A O 1
ATOM 699 N N . PHE A 1 88 ? 2.277 4.108 1.302 1.00 96.56 88 PHE A N 1
ATOM 700 C CA . PHE A 1 88 ? 2.979 3.180 0.409 1.00 96.56 88 PHE A CA 1
ATOM 701 C C . PHE A 1 88 ? 2.127 2.749 -0.795 1.00 96.56 88 PHE A C 1
ATOM 703 O O . PHE A 1 88 ? 2.666 2.624 -1.889 1.00 96.56 88 PHE A O 1
ATOM 710 N N . MET A 1 89 ? 0.810 2.572 -0.642 1.00 95.88 89 MET A N 1
ATOM 711 C CA . MET A 1 89 ? -0.080 2.247 -1.768 1.00 95.88 89 MET A CA 1
ATOM 712 C C . MET A 1 89 ? -0.199 3.407 -2.758 1.00 95.88 89 MET A C 1
ATOM 714 O O . MET A 1 89 ? -0.144 3.188 -3.966 1.00 95.88 89 MET A O 1
ATOM 718 N N . VAL A 1 90 ? -0.299 4.647 -2.265 1.00 96.00 90 VAL A N 1
ATOM 719 C CA . VAL A 1 90 ? -0.268 5.848 -3.116 1.00 96.00 90 VAL A CA 1
ATOM 720 C C . VAL A 1 90 ? 1.053 5.915 -3.880 1.00 96.00 90 VAL A C 1
ATOM 722 O O . VAL A 1 90 ? 1.051 6.094 -5.094 1.00 96.00 90 VAL A O 1
ATOM 725 N N . MET A 1 91 ? 2.176 5.698 -3.192 1.00 96.81 91 MET A N 1
ATOM 726 C CA . MET A 1 91 ? 3.491 5.638 -3.828 1.00 96.81 91 MET A CA 1
ATOM 727 C C . MET A 1 91 ? 3.583 4.542 -4.892 1.00 96.81 91 MET A C 1
ATOM 729 O O . MET A 1 91 ? 4.086 4.789 -5.983 1.00 96.81 91 MET A O 1
ATOM 733 N N . GLN A 1 92 ? 3.039 3.359 -4.619 1.00 96.56 92 GLN A N 1
ATOM 734 C CA . GLN A 1 92 ? 3.010 2.263 -5.579 1.00 96.56 92 GLN A CA 1
ATOM 735 C C . GLN A 1 92 ? 2.231 2.625 -6.851 1.00 96.56 92 GLN A C 1
ATOM 737 O O . GLN A 1 92 ? 2.681 2.319 -7.956 1.00 96.56 92 GLN A O 1
ATOM 742 N N . GLY A 1 93 ? 1.096 3.317 -6.703 1.00 96.50 93 GLY A N 1
ATOM 743 C CA . GLY A 1 93 ? 0.337 3.867 -7.825 1.00 96.50 93 GLY A CA 1
ATOM 744 C C . GLY A 1 93 ? 1.118 4.931 -8.601 1.00 96.50 93 GLY A C 1
ATOM 745 O O . GLY A 1 93 ? 1.105 4.915 -9.828 1.00 96.50 93 GLY A O 1
ATOM 746 N N . MET A 1 94 ? 1.853 5.811 -7.909 1.00 97.25 94 MET A N 1
ATOM 747 C CA . MET A 1 94 ? 2.710 6.818 -8.551 1.00 97.25 94 MET A CA 1
ATOM 748 C C . MET A 1 94 ? 3.861 6.183 -9.338 1.00 97.25 94 MET A C 1
ATOM 750 O O . MET A 1 94 ? 4.112 6.600 -10.463 1.00 97.25 94 MET A O 1
ATOM 754 N N . ILE A 1 95 ? 4.516 5.150 -8.799 1.00 97.50 95 ILE A N 1
ATOM 755 C CA . ILE A 1 95 ? 5.567 4.399 -9.504 1.00 97.50 95 ILE A CA 1
ATOM 756 C C . ILE A 1 95 ? 4.994 3.716 -10.753 1.00 97.50 95 ILE A C 1
ATOM 758 O O . ILE A 1 95 ? 5.572 3.831 -11.830 1.00 97.50 95 ILE A O 1
ATOM 762 N N . GLY A 1 96 ? 3.835 3.057 -10.636 1.00 96.75 96 GLY A N 1
ATOM 763 C CA . GLY A 1 96 ? 3.147 2.458 -11.785 1.00 96.75 96 GLY A CA 1
ATOM 764 C C . GLY A 1 96 ? 2.791 3.492 -12.858 1.00 96.75 96 GLY A C 1
ATOM 765 O O . GLY A 1 96 ? 3.054 3.279 -14.038 1.00 96.75 96 GLY A O 1
ATOM 766 N N . GLY A 1 97 ? 2.267 4.649 -12.446 1.00 96.50 97 GLY A N 1
ATOM 767 C CA . GLY A 1 97 ? 1.978 5.768 -13.343 1.00 96.50 97 GLY A CA 1
ATOM 768 C C . GLY A 1 97 ? 3.229 6.346 -14.010 1.00 96.50 97 GLY A C 1
ATOM 769 O O . GLY A 1 97 ? 3.197 6.643 -15.200 1.00 96.50 97 GLY A O 1
ATOM 770 N N . ALA A 1 98 ? 4.344 6.456 -13.283 1.00 96.88 98 ALA A N 1
ATOM 771 C CA . ALA A 1 98 ? 5.619 6.908 -13.835 1.00 96.88 98 ALA A CA 1
ATOM 772 C C . ALA A 1 98 ? 6.145 5.941 -14.908 1.00 96.88 98 ALA A C 1
ATOM 774 O O . ALA A 1 98 ? 6.517 6.383 -15.992 1.00 96.88 98 ALA A O 1
ATOM 775 N N . MET A 1 99 ? 6.100 4.627 -14.653 1.00 96.88 99 MET A N 1
ATOM 776 C CA . MET A 1 99 ? 6.463 3.617 -15.657 1.00 96.88 99 MET A CA 1
ATOM 777 C C . MET A 1 99 ? 5.546 3.674 -16.883 1.00 96.88 99 MET A C 1
ATOM 779 O O . MET A 1 99 ? 6.030 3.567 -18.007 1.00 96.88 99 MET A O 1
ATOM 783 N N . TRP A 1 100 ? 4.243 3.895 -16.686 1.00 96.38 100 TRP A N 1
ATOM 784 C CA . TRP A 1 100 ? 3.285 4.049 -17.783 1.00 96.38 100 TRP A CA 1
ATOM 785 C C . TRP A 1 100 ? 3.585 5.276 -18.656 1.00 96.38 100 TRP A C 1
ATOM 787 O O . TRP A 1 100 ? 3.582 5.185 -19.884 1.00 96.38 100 TRP A O 1
ATOM 797 N N . LEU A 1 101 ? 3.918 6.414 -18.035 1.00 96.56 101 LEU A N 1
ATOM 798 C CA . LEU A 1 101 ? 4.337 7.630 -18.742 1.00 96.56 101 LEU A CA 1
ATOM 799 C C . LEU A 1 101 ? 5.673 7.453 -19.481 1.00 96.56 101 LEU A C 1
ATOM 801 O O . LEU A 1 101 ? 5.865 8.059 -20.532 1.00 96.56 101 LEU A O 1
ATOM 805 N N . ALA A 1 102 ? 6.563 6.596 -18.975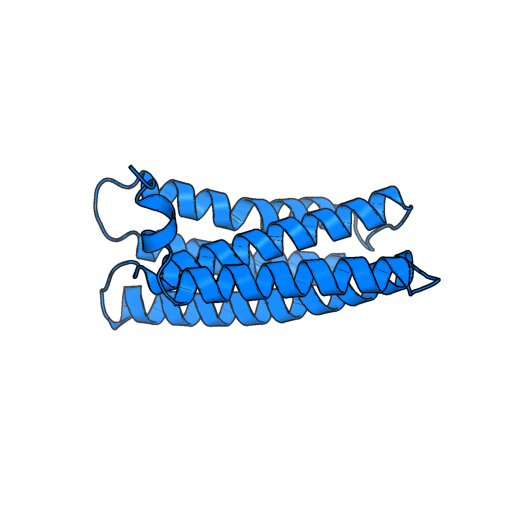 1.00 96.38 102 ALA A N 1
ATOM 806 C CA . ALA A 1 102 ? 7.811 6.213 -19.636 1.00 96.38 102 ALA A CA 1
ATOM 807 C C . ALA A 1 102 ? 7.617 5.204 -20.790 1.00 96.38 102 ALA A C 1
ATOM 809 O O . ALA A 1 102 ? 8.592 4.759 -21.390 1.00 96.38 102 ALA A O 1
ATOM 810 N N . GLY A 1 103 ? 6.371 4.840 -21.116 1.00 95.12 103 GLY A N 1
ATOM 811 C CA . GLY A 1 103 ? 6.032 3.926 -22.209 1.00 95.12 103 GLY A CA 1
ATOM 812 C C . GLY A 1 103 ? 5.840 2.467 -21.789 1.00 95.12 103 GLY A C 1
ATOM 813 O O . GLY A 1 103 ? 5.460 1.655 -22.631 1.00 95.12 103 GLY A O 1
ATOM 814 N N . GLY A 1 104 ? 6.036 2.136 -20.509 1.00 94.69 104 GLY A N 1
ATOM 815 C CA . GLY A 1 104 ? 5.740 0.814 -19.965 1.00 94.69 104 GLY A CA 1
ATOM 816 C C . GLY A 1 104 ? 4.255 0.476 -20.072 1.00 94.69 104 GLY A C 1
ATOM 817 O O . GLY A 1 104 ? 3.385 1.336 -19.908 1.00 94.69 104 GLY A O 1
ATOM 818 N N . ARG A 1 105 ? 3.943 -0.789 -20.349 1.00 95.19 105 ARG A N 1
ATOM 819 C CA . ARG A 1 105 ? 2.565 -1.280 -20.436 1.00 95.19 105 ARG A CA 1
ATOM 820 C C . ARG A 1 105 ? 2.411 -2.527 -19.576 1.00 95.19 105 ARG A C 1
ATOM 822 O O . ARG A 1 105 ? 3.307 -3.366 -19.596 1.00 95.19 105 ARG A O 1
ATOM 829 N N . PRO A 1 106 ? 1.320 -2.642 -18.803 1.00 95.56 106 PRO A N 1
ATOM 830 C CA . PRO A 1 106 ? 1.018 -3.890 -18.121 1.00 95.56 106 PRO A CA 1
ATOM 831 C C . PRO A 1 106 ? 0.628 -4.964 -19.141 1.00 95.56 106 PRO A C 1
ATOM 833 O O . PRO A 1 106 ? 0.191 -4.638 -20.247 1.00 95.56 106 PRO A O 1
ATOM 836 N N . GLY A 1 107 ? 0.710 -6.234 -18.745 1.00 95.25 107 GLY A N 1
ATOM 837 C CA . GLY A 1 107 ? 0.227 -7.341 -19.579 1.00 95.25 107 GLY A CA 1
ATOM 838 C C . GLY A 1 107 ? -1.254 -7.232 -19.939 1.00 95.25 107 GLY A C 1
ATOM 839 O O . GLY A 1 107 ? -1.652 -7.591 -21.045 1.00 95.25 107 GLY A O 1
ATOM 840 N N . GLU A 1 108 ? -2.074 -6.693 -19.032 1.00 96.25 108 GLU A N 1
ATOM 841 C CA . GLU A 1 108 ? -3.482 -6.401 -19.295 1.00 96.25 108 GLU A CA 1
ATOM 842 C C . GLU A 1 108 ? -3.848 -4.968 -18.881 1.00 96.25 108 GLU A C 1
ATOM 844 O O . GLU A 1 108 ? -3.555 -4.532 -17.768 1.00 96.25 108 GLU A O 1
ATOM 849 N N . GLU A 1 109 ? -4.595 -4.249 -19.725 1.00 93.56 109 GLU A N 1
ATOM 850 C CA . GLU A 1 109 ? -5.033 -2.862 -19.458 1.00 93.56 109 GLU A CA 1
ATOM 851 C C . GLU A 1 109 ? -5.869 -2.726 -18.168 1.00 93.56 109 GLU A C 1
ATOM 853 O O . GLU A 1 109 ? -5.863 -1.686 -17.502 1.00 93.56 109 GLU A O 1
ATOM 858 N N . VAL A 1 110 ? -6.549 -3.801 -17.747 1.00 95.56 110 VAL A N 1
ATOM 859 C CA . VAL A 1 110 ? -7.303 -3.835 -16.480 1.00 95.56 110 VAL A CA 1
ATOM 860 C C . VAL A 1 110 ? -6.409 -3.678 -15.246 1.00 95.56 110 VAL A C 1
ATOM 862 O O . VAL A 1 110 ? -6.907 -3.293 -14.187 1.00 95.56 110 VAL A O 1
ATOM 865 N N . HIS A 1 111 ? -5.096 -3.898 -15.370 1.00 97.00 111 HIS A N 1
ATOM 866 C CA . HIS A 1 111 ? -4.125 -3.633 -14.311 1.00 97.00 111 HIS A CA 1
ATOM 867 C C . HIS A 1 111 ? -4.209 -2.191 -13.806 1.00 97.00 111 HIS A C 1
ATOM 869 O O . HIS A 1 111 ? -4.145 -1.960 -12.600 1.00 97.00 111 HIS A O 1
ATOM 875 N N . ILE A 1 112 ? -4.414 -1.223 -14.705 1.00 94.50 112 ILE A N 1
ATOM 876 C CA . ILE A 1 112 ? -4.518 0.198 -14.353 1.00 94.50 112 ILE A CA 1
ATOM 877 C C . ILE A 1 112 ? -5.755 0.433 -13.475 1.00 94.50 112 ILE A C 1
ATOM 879 O O . ILE A 1 112 ? -5.682 1.106 -12.445 1.00 94.50 112 ILE A O 1
ATOM 883 N N . ILE A 1 113 ? -6.883 -0.188 -13.835 1.00 95.31 113 ILE A N 1
ATOM 884 C CA . ILE A 1 113 ? -8.141 -0.096 -13.083 1.00 95.31 113 ILE A CA 1
ATOM 885 C C . ILE A 1 113 ? -7.965 -0.694 -11.682 1.00 95.31 113 ILE A C 1
ATOM 887 O O . ILE A 1 113 ? -8.332 -0.065 -10.686 1.00 95.31 113 ILE A O 1
ATOM 891 N N . TYR A 1 114 ? -7.362 -1.881 -11.580 1.00 95.31 114 TYR A N 1
ATOM 892 C CA . TYR A 1 114 ? -7.082 -2.497 -10.283 1.00 95.31 114 TYR A CA 1
ATOM 893 C C . TYR A 1 114 ? -6.056 -1.693 -9.474 1.00 95.31 114 TYR A C 1
ATOM 895 O O . TYR A 1 114 ? -6.222 -1.546 -8.265 1.00 95.31 114 TYR A O 1
ATOM 903 N N . GLY A 1 115 ? -5.051 -1.095 -10.120 1.00 93.56 115 GLY A N 1
ATOM 904 C CA . GLY A 1 115 ? -4.088 -0.184 -9.501 1.00 93.56 115 GLY A CA 1
ATOM 905 C C . GLY A 1 115 ? -4.766 1.005 -8.816 1.00 93.56 115 GLY A C 1
ATOM 906 O O . GLY A 1 115 ? -4.513 1.260 -7.637 1.00 93.56 115 GLY A O 1
ATOM 907 N N . TYR A 1 116 ? -5.707 1.671 -9.493 1.00 94.38 116 TYR A N 1
ATOM 908 C CA . TYR A 1 116 ? -6.527 2.714 -8.864 1.00 94.38 116 TYR A CA 1
ATOM 909 C C . TYR A 1 116 ? -7.382 2.167 -7.716 1.00 94.38 116 TYR A C 1
ATOM 911 O O . TYR A 1 116 ? -7.485 2.808 -6.669 1.00 94.38 116 TYR A O 1
ATOM 919 N N . GLY A 1 117 ? -7.937 0.962 -7.864 1.00 94.06 117 GLY A N 1
ATOM 920 C CA . GLY A 1 117 ? -8.653 0.273 -6.789 1.00 94.06 117 GLY A CA 1
ATOM 921 C C . GLY A 1 117 ? -7.804 0.076 -5.527 1.00 94.06 117 GLY A C 1
ATOM 922 O O . GLY A 1 117 ? -8.287 0.323 -4.421 1.00 94.06 117 GLY A O 1
ATOM 923 N N . VAL A 1 118 ? -6.525 -0.293 -5.670 1.00 93.62 118 VAL A N 1
ATOM 924 C CA . VAL A 1 118 ? -5.586 -0.419 -4.540 1.00 93.62 118 VAL A CA 1
ATOM 925 C C . VAL A 1 118 ? -5.420 0.925 -3.832 1.00 93.62 118 VAL A C 1
ATOM 927 O O . VAL A 1 118 ? -5.599 0.995 -2.615 1.00 93.62 118 VAL A O 1
ATOM 930 N N . VAL A 1 119 ? -5.156 2.000 -4.581 1.00 93.62 119 VAL A N 1
ATOM 931 C CA . VAL A 1 119 ? -4.934 3.349 -4.028 1.00 93.62 119 VAL A CA 1
ATOM 932 C C . VAL A 1 119 ? -6.171 3.877 -3.296 1.00 93.62 119 VAL A C 1
ATOM 934 O O . VAL A 1 119 ? -6.044 4.490 -2.238 1.00 93.62 119 VAL A O 1
ATOM 937 N N . LEU A 1 120 ? -7.365 3.625 -3.836 1.00 92.50 120 LEU A N 1
ATOM 938 C CA . LEU A 1 120 ? -8.625 4.168 -3.322 1.00 92.50 120 LEU A CA 1
ATOM 939 C C . LEU A 1 120 ? -9.264 3.330 -2.212 1.00 92.50 120 LEU A C 1
ATOM 941 O O . LEU A 1 120 ? -10.088 3.854 -1.461 1.00 92.50 120 LEU A O 1
ATOM 945 N N . SER A 1 121 ? -8.880 2.059 -2.072 1.00 88.69 121 SER A N 1
ATOM 946 C CA . SER A 1 121 ? -9.488 1.168 -1.082 1.00 88.69 121 SER A CA 1
ATOM 947 C C . SER A 1 121 ? -9.306 1.692 0.347 1.00 88.69 121 SER A C 1
ATOM 949 O O . SER A 1 121 ? -10.291 1.960 1.026 1.00 88.69 121 SER A O 1
ATOM 951 N N . LEU A 1 122 ? -8.075 1.932 0.808 1.00 84.62 122 LEU A N 1
ATOM 952 C CA . LEU A 1 122 ? -7.829 2.389 2.182 1.00 84.62 122 LEU A CA 1
ATOM 953 C C . LEU A 1 122 ? -8.422 3.774 2.518 1.00 84.62 122 LEU A C 1
ATOM 955 O O . LEU A 1 122 ? -9.025 3.887 3.588 1.00 84.62 122 LEU A O 1
ATOM 959 N N . PRO A 1 123 ? -8.337 4.808 1.653 1.00 85.50 123 PRO A N 1
ATOM 960 C CA . PRO A 1 123 ? -9.014 6.086 1.883 1.00 85.50 123 PRO A CA 1
ATOM 961 C C . PRO A 1 123 ? -10.519 5.949 2.126 1.00 85.50 123 PRO A C 1
ATOM 963 O O . PRO A 1 123 ? -11.057 6.610 3.014 1.00 85.50 123 PRO A O 1
ATOM 966 N N . PHE A 1 124 ? -11.199 5.062 1.392 1.00 82.44 124 PHE A N 1
ATOM 967 C CA . PHE A 1 124 ? -12.625 4.811 1.592 1.00 82.44 124 PHE A CA 1
ATOM 968 C C . PHE A 1 124 ? -12.916 4.268 2.999 1.00 82.44 124 PHE A C 1
ATOM 970 O O . PHE A 1 124 ? -13.812 4.761 3.683 1.00 82.44 124 PHE A O 1
ATOM 977 N N . PHE A 1 125 ? -12.129 3.308 3.489 1.00 79.31 125 PHE A N 1
ATOM 978 C CA . PHE A 1 125 ? -12.358 2.727 4.817 1.00 79.31 125 PHE A CA 1
ATOM 979 C C . PHE A 1 125 ? -11.955 3.659 5.966 1.00 79.31 125 PHE A C 1
ATOM 981 O O . PHE A 1 125 ? -12.608 3.648 7.010 1.00 79.31 125 PHE A O 1
ATOM 988 N N . VAL A 1 126 ? -10.963 4.528 5.752 1.00 81.38 126 VAL A N 1
ATOM 989 C CA . VAL A 1 126 ? -10.661 5.652 6.654 1.00 81.38 126 VAL A CA 1
ATOM 990 C C . VAL A 1 126 ? -11.836 6.628 6.709 1.00 81.38 126 VAL A C 1
ATOM 992 O O . VAL A 1 126 ? -12.244 7.037 7.793 1.00 81.38 126 VAL A O 1
ATOM 995 N N . PHE A 1 127 ? -12.415 6.985 5.560 1.00 85.00 127 PHE A N 1
ATOM 996 C CA . PHE A 1 127 ? -13.592 7.850 5.509 1.00 85.00 127 PHE A CA 1
ATOM 997 C C . PHE A 1 127 ? -14.775 7.241 6.277 1.00 85.00 127 PHE A C 1
ATOM 999 O O . PHE A 1 127 ? -15.422 7.927 7.070 1.00 85.00 127 PHE A O 1
ATOM 1006 N N . VAL A 1 128 ? -15.028 5.942 6.099 1.00 80.06 128 VAL A N 1
ATOM 1007 C CA . VAL A 1 128 ? -16.069 5.224 6.848 1.00 80.06 128 VAL A CA 1
ATOM 1008 C C . VAL A 1 128 ? -15.784 5.249 8.353 1.00 80.06 128 VAL A C 1
ATOM 1010 O O . VAL A 1 128 ? -16.701 5.501 9.129 1.00 80.06 128 VAL A O 1
ATOM 1013 N N . GLU A 1 129 ? -14.531 5.052 8.781 1.00 81.19 129 GLU A N 1
ATOM 1014 C CA . GLU A 1 129 ? -14.151 5.142 10.199 1.00 81.19 129 GLU A CA 1
ATOM 1015 C C . GLU A 1 129 ? -14.505 6.513 10.796 1.00 81.19 129 GLU A C 1
ATOM 1017 O O . GLU A 1 129 ? -15.170 6.582 11.829 1.00 81.19 129 GLU A O 1
ATOM 1022 N N . VAL A 1 130 ? -14.071 7.606 10.161 1.00 80.12 130 VAL A N 1
ATOM 1023 C CA . VAL A 1 130 ? -14.215 8.958 10.731 1.00 80.12 130 VAL A CA 1
ATOM 1024 C C . VAL A 1 130 ? -15.646 9.495 10.672 1.00 80.12 130 VAL A C 1
ATOM 1026 O O . VAL A 1 130 ? -15.980 10.426 11.404 1.00 80.12 130 VAL A O 1
ATOM 1029 N N . THR A 1 131 ? -16.499 8.922 9.819 1.00 81.94 131 THR A N 1
ATOM 1030 C CA . THR A 1 131 ? -17.902 9.341 9.662 1.00 81.94 131 THR A CA 1
ATOM 1031 C C . THR A 1 131 ? -18.902 8.457 10.411 1.00 81.94 131 THR A C 1
ATOM 1033 O O . THR A 1 131 ? -20.040 8.880 10.638 1.00 81.94 131 THR A O 1
ATOM 1036 N N . ALA A 1 132 ? -18.508 7.255 10.841 1.00 75.56 132 ALA A N 1
ATOM 1037 C CA . ALA A 1 132 ? -19.383 6.342 11.567 1.00 75.56 132 ALA A CA 1
ATOM 1038 C C . ALA A 1 132 ? -19.771 6.889 12.957 1.00 75.56 132 ALA A C 1
ATOM 1040 O O . ALA A 1 132 ? -18.928 7.147 13.813 1.00 75.56 132 ALA A O 1
ATOM 1041 N N . LYS A 1 133 ? -21.082 7.025 13.216 1.00 72.25 133 LYS A N 1
ATOM 1042 C CA . LYS A 1 133 ? -21.630 7.549 14.489 1.00 72.25 133 LYS A CA 1
ATOM 1043 C C . LYS A 1 133 ? -21.943 6.478 15.549 1.00 72.25 133 LYS A C 1
ATOM 1045 O O . LYS A 1 133 ? -22.211 6.826 16.695 1.00 72.25 133 LYS A O 1
ATOM 1050 N N . LYS A 1 134 ? -21.937 5.187 15.196 1.00 62.66 134 LYS A N 1
ATOM 1051 C CA . LYS A 1 134 ? -22.164 4.052 16.114 1.00 62.66 134 LYS A CA 1
ATOM 1052 C C . LYS A 1 134 ? -21.038 3.023 15.927 1.00 62.66 134 LYS A C 1
ATOM 1054 O O . LYS A 1 134 ? -20.753 2.654 14.795 1.00 62.66 134 LYS A O 1
ATOM 1059 N N . ARG A 1 135 ? -20.382 2.601 17.018 1.00 63.28 135 ARG A N 1
ATOM 1060 C CA . ARG A 1 135 ? -19.295 1.590 17.023 1.00 63.28 135 ARG A CA 1
ATOM 1061 C C . ARG A 1 135 ? -19.788 0.195 16.578 1.00 63.28 135 ARG A C 1
ATOM 1063 O O . ARG A 1 135 ? -20.981 -0.060 16.752 1.00 63.28 135 ARG A O 1
ATOM 1070 N N . PRO A 1 136 ? -18.901 -0.725 16.125 1.00 63.78 136 PRO A N 1
ATOM 1071 C CA . PRO A 1 136 ? -17.440 -0.596 16.018 1.00 63.78 136 PRO A CA 1
ATOM 1072 C C . PRO A 1 136 ? -16.942 -0.410 14.576 1.00 63.78 136 PRO A C 1
ATOM 1074 O O . PRO A 1 136 ? -17.350 -1.121 13.657 1.00 63.78 136 PRO A O 1
ATOM 1077 N N . ALA A 1 137 ? -15.988 0.506 14.394 1.00 76.00 137 ALA A N 1
ATOM 1078 C CA . ALA A 1 137 ? -15.362 0.785 13.101 1.00 76.00 137 ALA A CA 1
ATOM 1079 C C . ALA A 1 137 ? -14.492 -0.382 12.603 1.00 76.00 137 ALA A C 1
ATOM 1081 O O . ALA A 1 137 ? -14.144 -0.441 11.429 1.00 76.00 137 ALA A O 1
ATOM 1082 N N . MET A 1 138 ? -14.162 -1.357 13.457 1.00 90.12 138 MET A N 1
ATOM 1083 C CA . MET A 1 138 ? -13.301 -2.471 13.051 1.00 90.12 138 MET A CA 1
ATOM 1084 C C . MET A 1 138 ? -13.899 -3.324 11.916 1.00 90.12 138 MET A C 1
ATOM 1086 O O . MET A 1 138 ? -13.156 -3.842 11.085 1.00 90.12 138 MET A O 1
ATOM 1090 N N . GLY A 1 139 ? -15.231 -3.412 11.811 1.00 89.12 139 GLY A N 1
ATOM 1091 C CA . GLY A 1 139 ? -15.887 -4.105 10.698 1.00 89.12 139 GLY A CA 1
ATOM 1092 C C . GLY A 1 139 ? -15.566 -3.492 9.329 1.00 89.12 139 GLY A C 1
ATOM 1093 O O . GLY A 1 139 ? -15.382 -4.230 8.361 1.00 89.12 139 GLY A O 1
ATOM 1094 N N . SER A 1 140 ? -15.427 -2.162 9.247 1.00 88.56 140 SER A N 1
ATOM 1095 C CA . SER A 1 140 ? -15.032 -1.500 8.000 1.00 88.56 140 SER A CA 1
ATOM 1096 C C . SER A 1 140 ? -13.589 -1.849 7.634 1.00 88.56 140 SER A C 1
ATOM 1098 O O . SER A 1 140 ? -13.316 -2.147 6.479 1.00 88.56 140 SER A O 1
ATOM 1100 N N . TYR A 1 141 ? -12.679 -1.929 8.606 1.00 91.75 141 TYR A N 1
ATOM 1101 C CA . TYR A 1 141 ? -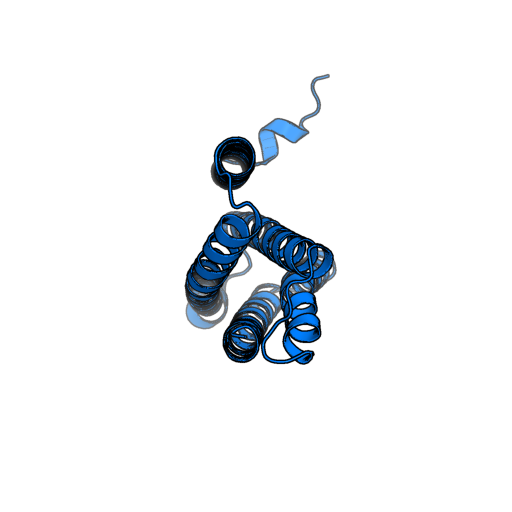11.295 -2.334 8.358 1.00 91.75 141 TYR A CA 1
ATOM 1102 C C . TYR A 1 141 ? -11.137 -3.799 7.951 1.00 91.75 141 TYR A C 1
ATOM 1104 O O . TYR A 1 141 ? -10.292 -4.086 7.106 1.00 91.75 141 TYR A O 1
ATOM 1112 N N . ILE A 1 142 ? -11.949 -4.719 8.483 1.00 93.88 142 ILE A N 1
ATOM 1113 C CA . ILE A 1 142 ? -11.962 -6.117 8.018 1.00 93.88 142 ILE A CA 1
ATOM 1114 C C . ILE A 1 142 ? -12.296 -6.157 6.523 1.00 93.88 142 ILE A C 1
ATOM 1116 O O . ILE A 1 142 ? -11.552 -6.744 5.735 1.00 93.88 142 ILE A O 1
ATOM 1120 N N . TRP A 1 143 ? -13.367 -5.474 6.111 1.00 92.31 143 TRP A N 1
ATOM 1121 C CA . TRP A 1 143 ? -13.718 -5.367 4.695 1.00 92.31 143 TRP A CA 1
ATOM 1122 C C . TRP A 1 143 ? -12.653 -4.635 3.884 1.00 92.31 143 TRP A C 1
ATOM 1124 O O . TRP A 1 143 ? -12.326 -5.067 2.780 1.00 92.31 143 TRP A O 1
ATOM 1134 N N . GLY A 1 144 ? -12.049 -3.590 4.445 1.00 92.88 144 GLY A N 1
ATOM 1135 C CA . GLY A 1 144 ? -11.030 -2.813 3.761 1.00 92.88 144 GLY A CA 1
ATOM 1136 C C . GLY A 1 144 ? -9.766 -3.578 3.447 1.00 92.88 144 GLY A C 1
ATOM 1137 O O . GLY A 1 144 ? -9.316 -3.557 2.303 1.00 92.88 144 GLY A O 1
ATOM 1138 N N . PHE A 1 145 ? -9.234 -4.323 4.410 1.00 96.06 145 PHE A N 1
ATOM 1139 C CA . PHE A 1 145 ? -8.070 -5.165 4.160 1.00 96.06 145 PHE A CA 1
ATOM 1140 C C . PHE A 1 145 ? -8.406 -6.399 3.315 1.00 96.06 145 PHE A C 1
ATOM 1142 O O . PHE A 1 145 ? -7.565 -6.826 2.527 1.00 96.06 145 PHE A O 1
ATOM 1149 N N . THR A 1 146 ? -9.637 -6.919 3.392 1.00 96.31 146 THR A N 1
ATOM 1150 C CA . THR A 1 146 ? -10.108 -7.983 2.487 1.00 96.31 146 THR A CA 1
ATOM 1151 C C . THR A 1 146 ? -10.115 -7.505 1.035 1.00 96.31 146 THR A C 1
ATOM 1153 O O . THR A 1 146 ? -9.528 -8.152 0.168 1.00 96.31 146 THR A O 1
ATOM 1156 N N . MET A 1 147 ? -10.730 -6.348 0.765 1.00 95.25 147 MET A N 1
ATOM 1157 C CA . MET A 1 147 ? -10.765 -5.769 -0.579 1.00 95.25 147 MET A CA 1
ATOM 1158 C C . MET A 1 147 ? -9.371 -5.388 -1.068 1.00 95.25 147 MET A C 1
ATOM 1160 O O . MET A 1 147 ? -9.025 -5.720 -2.197 1.00 95.25 147 MET A O 1
ATOM 1164 N N . LEU A 1 148 ? -8.554 -4.748 -0.227 1.00 96.00 148 LEU A N 1
ATOM 1165 C CA . LEU A 1 148 ? -7.180 -4.394 -0.576 1.00 96.00 148 LEU A CA 1
ATOM 1166 C C . LEU A 1 148 ? -6.384 -5.634 -1.006 1.00 96.00 148 LEU A C 1
ATOM 1168 O O . LEU A 1 148 ? -5.789 -5.625 -2.078 1.00 96.00 148 LEU A O 1
ATOM 1172 N N . ALA A 1 149 ? -6.409 -6.713 -0.215 1.00 97.31 149 ALA A N 1
ATOM 1173 C CA . ALA A 1 149 ? -5.699 -7.946 -0.549 1.00 97.31 149 ALA A CA 1
ATOM 1174 C C . ALA A 1 149 ? -6.208 -8.562 -1.864 1.00 97.31 149 ALA A C 1
ATOM 1176 O O . ALA A 1 149 ? -5.406 -8.904 -2.732 1.00 97.31 149 ALA A O 1
ATOM 1177 N N . ALA A 1 150 ? -7.530 -8.650 -2.046 1.00 97.19 150 ALA A N 1
ATOM 1178 C CA . ALA A 1 150 ? -8.130 -9.201 -3.260 1.00 97.19 150 ALA A CA 1
ATOM 1179 C C . ALA A 1 150 ? -7.764 -8.394 -4.517 1.00 97.19 150 ALA A C 1
ATOM 1181 O O . ALA A 1 150 ? -7.407 -8.973 -5.546 1.00 97.19 150 ALA A O 1
ATOM 1182 N N . ILE A 1 151 ? -7.805 -7.060 -4.436 1.00 96.38 151 ILE A N 1
ATOM 1183 C CA . ILE A 1 151 ? -7.434 -6.190 -5.554 1.00 96.38 151 ILE A CA 1
ATOM 1184 C C . ILE A 1 151 ? -5.930 -6.296 -5.821 1.00 96.38 151 ILE A C 1
ATOM 1186 O O . ILE A 1 151 ? -5.561 -6.450 -6.977 1.00 96.38 151 ILE A O 1
ATOM 1190 N N . ILE A 1 152 ? -5.065 -6.317 -4.797 1.00 96.88 152 ILE A N 1
ATOM 1191 C CA . ILE A 1 152 ? -3.617 -6.503 -4.996 1.00 96.88 152 ILE A CA 1
ATOM 1192 C C . ILE A 1 152 ? -3.324 -7.820 -5.730 1.00 96.88 152 ILE A C 1
ATOM 1194 O O . ILE A 1 152 ? -2.510 -7.824 -6.651 1.00 96.88 152 ILE A O 1
ATOM 1198 N N . VAL A 1 153 ? -3.996 -8.925 -5.386 1.00 97.56 153 VAL A N 1
ATOM 1199 C CA . VAL A 1 153 ? -3.849 -10.200 -6.116 1.00 97.56 153 VAL A CA 1
ATOM 1200 C C . VAL A 1 153 ? -4.212 -10.030 -7.594 1.00 97.56 153 VAL A C 1
ATOM 1202 O O . VAL A 1 153 ? -3.480 -10.495 -8.471 1.00 97.56 153 VAL A O 1
ATOM 1205 N N . ARG A 1 154 ? -5.307 -9.325 -7.898 1.00 96.62 154 ARG A N 1
ATOM 1206 C CA . ARG A 1 154 ? -5.689 -9.018 -9.285 1.00 96.62 154 ARG A CA 1
ATOM 1207 C C . ARG A 1 154 ? -4.673 -8.113 -9.980 1.00 96.62 154 ARG A C 1
ATOM 1209 O O . ARG A 1 154 ? -4.281 -8.413 -11.102 1.00 96.62 154 ARG A O 1
ATOM 1216 N N . THR A 1 155 ? -4.170 -7.076 -9.320 1.00 93.50 155 THR A N 1
ATOM 1217 C CA . THR A 1 155 ? -3.131 -6.191 -9.864 1.00 93.50 155 THR A CA 1
ATOM 1218 C C . THR A 1 155 ? -1.841 -6.963 -10.166 1.00 93.50 155 THR A C 1
ATOM 1220 O O . THR A 1 155 ? -1.273 -6.810 -11.242 1.00 93.50 155 THR A O 1
ATOM 1223 N N . ILE A 1 156 ? -1.403 -7.858 -9.273 1.00 95.75 156 ILE A N 1
ATOM 1224 C CA . ILE A 1 156 ? -0.208 -8.694 -9.478 1.00 95.75 156 ILE A CA 1
ATOM 1225 C C . ILE A 1 156 ? -0.394 -9.680 -10.635 1.00 95.75 156 ILE A C 1
ATOM 1227 O O . ILE A 1 156 ? 0.557 -9.933 -11.364 1.00 95.75 156 ILE A O 1
ATOM 1231 N N . THR A 1 157 ? -1.589 -10.245 -10.810 1.00 96.06 157 THR A N 1
ATOM 1232 C CA . THR A 1 157 ? -1.841 -11.243 -11.868 1.00 96.06 157 THR A CA 1
ATOM 1233 C C . THR A 1 157 ? -2.023 -10.631 -13.254 1.00 96.06 157 THR A C 1
ATOM 1235 O O . THR A 1 157 ? -1.818 -11.327 -14.237 1.00 96.06 157 THR A O 1
ATOM 1238 N N . THR A 1 158 ? -2.347 -9.339 -13.334 1.00 95.62 158 THR A N 1
ATOM 1239 C CA . THR A 1 158 ? -2.584 -8.604 -14.595 1.00 95.62 158 THR A CA 1
ATOM 1240 C C . THR A 1 158 ? -1.433 -7.673 -14.990 1.00 95.62 158 THR A C 1
ATOM 1242 O O . THR A 1 158 ? -1.440 -7.091 -16.070 1.00 95.62 158 THR A O 1
ATOM 1245 N N . GLY A 1 159 ? -0.445 -7.507 -14.106 1.00 87.38 159 GLY A N 1
ATOM 1246 C CA . GLY A 1 159 ? 0.721 -6.646 -14.318 1.00 87.38 159 GLY A CA 1
ATOM 1247 C C . GLY A 1 159 ? 1.800 -7.193 -15.260 1.00 87.38 159 GLY A C 1
ATOM 1248 O O . GLY A 1 159 ? 2.274 -6.411 -16.078 1.00 87.38 159 GLY A O 1
ATOM 1249 N N . PRO A 1 160 ? 2.211 -8.475 -15.172 1.00 86.88 160 PRO A N 1
ATOM 1250 C CA . PRO A 1 160 ? 3.302 -9.014 -15.985 1.00 86.88 160 PRO A CA 1
ATOM 1251 C C . PRO A 1 160 ? 3.024 -8.877 -17.487 1.00 86.88 160 PRO A C 1
ATOM 1253 O O . PRO A 1 160 ? 2.034 -9.429 -17.960 1.00 86.88 160 PRO A O 1
ATOM 1256 N N . GLY A 1 161 ? 3.897 -8.165 -18.205 1.00 65.00 161 GLY A N 1
ATOM 1257 C CA . GLY A 1 161 ? 3.876 -7.924 -19.651 1.00 65.00 161 GLY A CA 1
ATOM 1258 C C . GLY A 1 161 ? 5.285 -7.698 -20.184 1.00 65.00 161 GLY A C 1
ATOM 1259 O O . GLY A 1 161 ? 6.154 -7.313 -19.367 1.00 65.00 161 GLY A O 1
#

Secondary structure (DSSP, 8-state):
---TTGGGSHHHHHHHHHHHHHHHHHHHHHHHH-S-HHHHHHHHHHHHHHHHHHHHHHHHHHHHIIIIIS-----HHHHHHHHHHHHHHHHHHHHHHHHHHTT---SSTHHHHHHHHHHHHHHHHHHHHHH-SSS-THHHHHHHHHHHHHHHHHHHHH---

Radius of gyration: 17.21 Å; chains: 1; bounding box: 45×41×44 Å

Sequence (161 aa):
MIPKTLHQLGTTGIIGAMLFIAFLIWLILGLLITPDDYGFLHQIHYWISRVGLAVAIIMLVIAIYIGLIRHGDVTPWFRRVTYTIMAFMVMQGMIGGAMWLAGGRPGEEVHIIYGYGVVLSLPFFVFVEVTAKKRPAMGSYIWGFTMLAAIIVRTITTGPG

Foldseek 3Di:
DPPPVVVPCPPLLVVLVVVVVVVVVVLVVCCVPDPCNLVVLVVVLLVLLVVLLVVLVVLLVVLCCQCPVVVHADDSNSVSVLVSSLSSLVVSLVSVVVSVVVVDDFQAPCLNVLSVQLNVLSVVLVVCCVPDPDDHSSVSSNVSSVSNNVSSVVNNVRGHD